Protein AF-A0A7C1Z5C0-F1 (afdb_monomer)

Solvent-accessible surface area (backbone atoms only — not comparable to full-atom values): 9039 Å² total; per-residue (Å²): 128,56,73,64,60,49,44,65,73,56,37,75,75,34,43,65,64,63,85,74,52,67,78,98,37,72,63,54,53,50,47,54,73,70,71,60,82,56,86,89,45,45,68,33,33,63,37,80,55,57,101,72,54,35,28,29,59,36,83,42,79,56,97,89,40,80,45,38,33,42,39,27,68,28,87,93,34,36,69,62,40,51,53,50,52,50,53,37,53,79,65,76,48,79,66,42,61,52,65,46,68,50,45,51,24,52,80,68,73,69,56,52,73,42,78,42,60,79,92,48,73,55,61,90,56,52,87,80,49,65,76,91,64,58,45,82,46,46,38,55,85,63,75,83,73,74,83,124

Nearest PDB structures (foldseek):
  5wql-assembly2_C  TM=5.069E-01  e=4.458E+00  Escherichia coli K-12
  7qv7-assembly1_Z  TM=3.042E-01  e=1.770E+00  Thermoanaerobacter kivui
  6wts-assembly1_C  TM=4.498E-01  e=4.458E+00  Paraclostridium sordellii
  5ubw-assembly1_A  TM=3.808E-01  e=5.804E+00  Salmonella enterica subsp. enterica serovar Typhimurium str. LT2
  5haf-assembly2_B  TM=2.537E-01  e=4.458E+00  Salmonella enterica subsp. enterica serovar Typhimurium

Mean predicted aligned error: 5.48 Å

Radius of gyration: 18.68 Å; Cα contacts (8 Å, |Δi|>4): 191; chains: 1; bounding box: 53×35×50 Å

Foldseek 3Di:
DDPLVVLCVQPPNLQQCVSVFDPPDPVSVVCSVPVDGDPPRQNFFRADDPPQATWGFDWDQDPNDIATETEGLHLVCLVVSVVVVVVCVVVVNGHHYDLVVQSVCSVVVNADEAEDAPVDDFQPCCVVDDVVRVHHGYDYPPDPPPPD

pLDDT: mean 90.1, std 8.87, range [44.62, 98.44]

Structure (mmCIF, N/CA/C/O backbone):
data_AF-A0A7C1Z5C0-F1
#
_entry.id   AF-A0A7C1Z5C0-F1
#
loop_
_atom_site.group_PDB
_atom_site.id
_atom_site.type_symbol
_atom_site.label_atom_id
_atom_site.label_alt_id
_atom_site.label_comp_id
_atom_site.label_asym_id
_atom_site.label_entity_id
_atom_site.label_seq_id
_atom_site.pdbx_PDB_ins_code
_atom_site.Cartn_x
_atom_site.Cartn_y
_atom_site.Cartn_z
_atom_site.occupancy
_atom_site.B_iso_or_equiv
_atom_site.auth_seq_id
_atom_site.auth_comp_id
_atom_site.auth_asym_id
_atom_site.auth_atom_id
_atom_site.pdbx_PDB_model_num
ATOM 1 N N . MET A 1 1 ? -0.961 -2.888 27.607 1.00 81.12 1 MET A N 1
ATOM 2 C CA . MET A 1 1 ? -0.611 -1.701 26.801 1.00 81.12 1 MET A CA 1
ATOM 3 C C . MET A 1 1 ? -1.900 -1.206 26.184 1.00 81.12 1 MET A C 1
ATOM 5 O O . MET A 1 1 ? -2.587 -2.030 25.583 1.00 81.12 1 MET A O 1
ATOM 9 N N . ASN A 1 2 ? -2.280 0.049 26.422 1.00 88.62 2 ASN A N 1
ATOM 10 C CA . ASN A 1 2 ? -3.517 0.580 25.846 1.00 88.62 2 ASN A CA 1
ATOM 11 C C . ASN A 1 2 ? -3.332 0.798 24.317 1.00 88.62 2 ASN A C 1
ATOM 13 O O . ASN A 1 2 ? -2.197 0.741 23.827 1.00 88.62 2 ASN A O 1
ATOM 17 N N . PRO A 1 3 ? -4.411 0.995 23.538 1.00 88.06 3 PRO A N 1
ATOM 18 C CA . PRO A 1 3 ? -4.305 1.185 22.090 1.00 88.06 3 PRO A CA 1
ATOM 19 C C . PRO A 1 3 ? -3.413 2.364 21.669 1.00 88.06 3 PRO A C 1
ATOM 21 O O . PRO A 1 3 ? -2.662 2.232 20.702 1.00 88.06 3 PRO A O 1
ATOM 24 N N . ILE A 1 4 ? -3.439 3.475 22.413 1.00 89.38 4 ILE A N 1
ATOM 25 C CA . ILE A 1 4 ? -2.637 4.679 22.144 1.00 89.38 4 ILE A CA 1
ATOM 26 C C . ILE A 1 4 ? -1.146 4.389 22.350 1.00 89.38 4 ILE A C 1
ATOM 28 O O . ILE A 1 4 ? -0.345 4.656 21.459 1.00 89.38 4 ILE A O 1
ATOM 32 N N . ASP A 1 5 ? -0.766 3.759 23.462 1.00 91.06 5 ASP A N 1
ATOM 33 C CA . ASP A 1 5 ? 0.619 3.359 23.740 1.00 91.06 5 ASP A CA 1
ATOM 34 C C . ASP A 1 5 ? 1.151 2.423 22.647 1.00 91.06 5 ASP A C 1
ATOM 36 O O . ASP A 1 5 ? 2.302 2.527 22.215 1.00 91.06 5 ASP A O 1
ATOM 40 N N . LYS A 1 6 ? 0.304 1.488 22.192 1.00 89.38 6 LYS A N 1
ATOM 41 C CA . LYS A 1 6 ? 0.654 0.553 21.120 1.00 89.38 6 LYS A CA 1
ATOM 42 C C . LYS A 1 6 ? 0.869 1.296 19.806 1.00 89.38 6 LYS A C 1
ATOM 44 O O . LYS A 1 6 ? 1.830 0.993 19.105 1.00 89.38 6 LYS A O 1
ATOM 49 N N . TYR A 1 7 ? 0.008 2.261 19.490 1.00 89.56 7 TYR A N 1
ATOM 50 C CA . TYR A 1 7 ? 0.166 3.118 18.323 1.00 89.56 7 TYR A CA 1
ATOM 51 C C . TYR A 1 7 ? 1.469 3.923 18.400 1.00 89.56 7 TYR A C 1
ATOM 53 O O . TYR A 1 7 ? 2.287 3.818 17.496 1.00 89.56 7 TYR A O 1
ATOM 61 N N . ILE A 1 8 ? 1.727 4.632 19.503 1.00 89.56 8 ILE A N 1
ATOM 62 C CA . ILE A 1 8 ? 2.941 5.447 19.691 1.00 89.56 8 ILE A CA 1
ATOM 63 C C . ILE A 1 8 ? 4.213 4.603 19.546 1.00 89.56 8 ILE A C 1
ATOM 65 O O . ILE A 1 8 ? 5.191 5.050 18.953 1.00 89.56 8 ILE A O 1
ATOM 69 N N . ARG A 1 9 ? 4.205 3.370 20.065 1.00 89.75 9 ARG A N 1
ATOM 70 C CA . ARG A 1 9 ? 5.361 2.471 19.991 1.00 89.75 9 ARG A CA 1
ATOM 71 C C . ARG A 1 9 ? 5.645 1.953 18.578 1.00 89.75 9 ARG A C 1
ATOM 73 O O . ARG A 1 9 ? 6.790 1.608 18.295 1.00 89.75 9 ARG A O 1
ATOM 80 N N . MET A 1 10 ? 4.618 1.821 17.739 1.00 86.81 10 MET A N 1
ATOM 81 C CA . MET A 1 10 ? 4.708 1.113 16.455 1.00 86.81 10 MET A CA 1
ATOM 82 C C . MET A 1 10 ? 4.614 2.037 15.235 1.00 86.81 10 MET A C 1
ATOM 84 O O . MET A 1 10 ? 5.140 1.690 14.181 1.00 86.81 10 MET A O 1
ATOM 88 N N . ALA A 1 11 ? 3.941 3.180 15.362 1.00 86.19 11 ALA A N 1
ATOM 89 C CA . ALA A 1 11 ? 3.793 4.168 14.305 1.00 86.19 11 ALA A CA 1
ATOM 90 C C . ALA A 1 11 ? 5.091 4.959 14.093 1.00 86.19 11 ALA A C 1
ATOM 92 O O . ALA A 1 11 ? 6.020 4.941 14.901 1.00 86.19 11 ALA A O 1
ATOM 93 N N . ASP A 1 12 ? 5.145 5.703 12.997 1.00 85.19 12 ASP A N 1
ATOM 94 C CA . ASP A 1 12 ? 6.321 6.474 12.591 1.00 85.19 12 ASP A CA 1
ATOM 95 C C . ASP A 1 12 ? 6.537 7.795 13.367 1.00 85.19 12 ASP A C 1
ATOM 97 O O . ASP A 1 12 ? 7.482 8.534 13.079 1.00 85.19 12 ASP A O 1
ATOM 101 N N . GLY A 1 13 ? 5.661 8.095 14.331 1.00 85.88 13 GLY A N 1
ATOM 102 C CA . GLY A 1 13 ? 5.694 9.289 15.178 1.00 85.88 13 GLY A CA 1
ATOM 103 C C . GLY A 1 13 ? 5.033 10.538 14.581 1.00 85.88 13 GLY A C 1
ATOM 104 O O . GLY A 1 13 ? 4.960 11.562 15.259 1.00 85.88 13 GLY A O 1
ATOM 105 N N . ARG A 1 14 ? 4.513 10.490 13.349 1.00 89.50 14 ARG A N 1
ATOM 106 C CA . ARG A 1 14 ? 3.883 11.635 12.664 1.00 89.50 14 ARG A CA 1
ATOM 107 C C . ARG A 1 14 ? 2.357 11.551 12.735 1.00 89.50 14 ARG A C 1
ATOM 109 O O . ARG A 1 14 ? 1.669 11.626 11.721 1.00 89.50 14 ARG A O 1
ATOM 116 N N . CYS A 1 15 ? 1.819 11.421 13.947 1.00 88.75 15 CYS A N 1
ATOM 117 C CA . CYS A 1 15 ? 0.402 11.124 14.192 1.00 88.75 15 CYS A CA 1
ATOM 118 C C . CYS A 1 15 ? -0.577 12.254 13.828 1.00 88.75 15 CYS A C 1
ATOM 120 O O . CYS A 1 15 ? -1.782 12.029 13.769 1.00 88.75 15 CYS A O 1
ATOM 122 N N . GLY A 1 16 ? -0.091 13.477 13.605 1.00 89.50 16 GLY A N 1
ATOM 123 C CA . GLY A 1 16 ? -0.928 14.600 13.185 1.00 89.50 16 GLY A CA 1
ATOM 124 C C . GLY A 1 16 ? -2.033 14.975 14.183 1.00 89.50 16 GLY A C 1
ATOM 125 O O . GLY A 1 16 ? -3.118 15.354 13.751 1.00 89.50 16 GLY A O 1
ATOM 126 N N . GLY A 1 17 ? -1.790 14.818 15.488 1.00 89.50 17 GLY A N 1
AT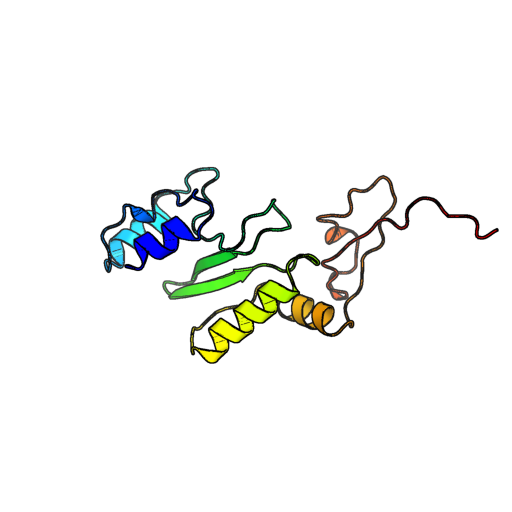OM 127 C CA . GLY A 1 17 ? -2.774 15.087 16.545 1.00 89.50 17 GLY A CA 1
ATOM 128 C C . GLY A 1 17 ? -3.761 13.941 16.805 1.00 89.50 17 GLY A C 1
ATOM 129 O O . GLY A 1 17 ? -4.604 14.058 17.686 1.00 89.50 17 GLY A O 1
ATOM 130 N N . LEU A 1 18 ? -3.652 12.805 16.097 1.00 89.56 18 LEU A N 1
ATOM 131 C CA . LEU A 1 18 ? -4.547 11.650 16.283 1.00 89.56 18 LEU A CA 1
ATOM 132 C C . LEU A 1 18 ? -4.544 11.116 17.726 1.00 89.56 18 LEU A C 1
ATOM 134 O O . LEU A 1 18 ? -5.566 10.659 18.224 1.00 89.56 18 LEU A O 1
ATOM 138 N N . THR A 1 19 ? -3.396 11.169 18.402 1.00 89.44 19 THR A N 1
ATOM 139 C CA . THR A 1 19 ? -3.229 10.675 19.779 1.00 89.44 19 THR A CA 1
ATOM 140 C C . THR A 1 19 ? -3.758 11.634 20.846 1.00 89.44 19 THR A C 1
ATOM 142 O O . THR A 1 19 ? -3.773 11.271 22.016 1.00 89.44 19 THR A O 1
ATOM 145 N N . GLU A 1 20 ? -4.150 12.849 20.460 1.00 89.00 20 GLU A N 1
ATOM 146 C CA . GLU A 1 20 ? -4.667 13.894 21.356 1.00 89.00 20 GLU A CA 1
ATOM 147 C C . GLU A 1 20 ? -6.202 13.925 21.378 1.00 89.00 20 GLU A C 1
ATOM 149 O O . GLU A 1 20 ? -6.797 14.698 22.123 1.00 89.00 20 GLU A O 1
ATOM 154 N N . LEU A 1 21 ? -6.851 13.100 20.550 1.00 88.12 21 LEU A N 1
ATOM 155 C CA . LEU A 1 21 ? -8.304 13.018 20.492 1.00 88.12 21 LEU A CA 1
ATOM 156 C C . LEU A 1 21 ? -8.866 12.327 21.733 1.00 88.12 21 LEU A C 1
ATOM 158 O O . LEU A 1 21 ? -8.319 11.329 22.201 1.00 88.12 21 LEU A O 1
ATOM 162 N N . GLU A 1 22 ? -10.022 12.808 22.185 1.00 85.50 22 GLU A N 1
ATOM 163 C CA . GLU A 1 22 ? -10.834 12.115 23.182 1.00 85.50 22 GLU A CA 1
ATOM 164 C C . GLU A 1 22 ? -11.195 10.705 22.671 1.00 85.50 22 GLU A C 1
ATOM 166 O O . GLU A 1 22 ? -11.857 10.584 21.627 1.00 85.50 22 GLU A O 1
ATOM 171 N N . PRO A 1 23 ? -10.770 9.631 23.366 1.00 81.94 23 PRO A N 1
ATOM 172 C CA . PRO A 1 23 ? -11.041 8.261 22.946 1.00 81.94 23 PRO A CA 1
ATOM 173 C C . PRO A 1 23 ? -12.539 7.985 22.794 1.00 81.94 23 PRO A C 1
ATOM 175 O O . PRO A 1 23 ? -13.371 8.603 23.451 1.00 81.94 23 PRO A O 1
ATOM 178 N N . ASP A 1 24 ? -12.886 7.037 21.923 1.00 81.69 24 ASP A N 1
ATOM 179 C CA . ASP A 1 24 ? -14.250 6.512 21.758 1.00 81.69 24 ASP A CA 1
ATOM 180 C C . ASP A 1 24 ? -15.330 7.550 21.385 1.00 81.69 24 ASP A C 1
ATOM 182 O O . ASP A 1 24 ? -16.530 7.280 21.466 1.00 81.69 24 ASP A O 1
ATOM 186 N N . THR A 1 25 ? -14.926 8.726 20.892 1.00 88.38 25 THR A N 1
ATOM 187 C CA . THR A 1 25 ? -15.847 9.761 20.407 1.00 88.38 25 THR A CA 1
ATOM 188 C C . THR A 1 25 ? -15.817 9.864 18.879 1.00 88.38 25 THR A C 1
ATOM 190 O O . THR A 1 25 ? -14.897 10.409 18.266 1.00 88.38 25 THR A O 1
ATOM 193 N N . ALA A 1 26 ? -16.870 9.353 18.232 1.00 87.69 26 ALA A N 1
ATOM 194 C CA . ALA A 1 26 ? -16.987 9.378 16.770 1.00 87.69 26 ALA A CA 1
ATOM 195 C C . ALA A 1 26 ? -16.947 10.806 16.192 1.00 87.69 26 ALA A C 1
ATOM 197 O O . ALA A 1 26 ? -16.407 11.022 15.107 1.00 87.69 26 ALA A O 1
ATOM 198 N N . GLU A 1 27 ? -17.496 11.781 16.921 1.00 89.38 27 GLU A N 1
ATOM 199 C CA . GLU A 1 27 ? -17.526 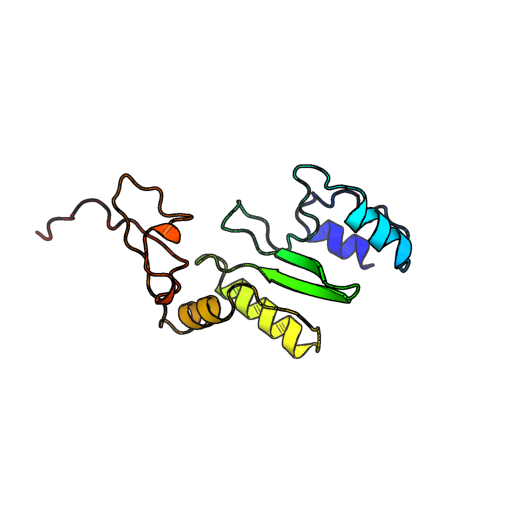13.180 16.492 1.00 89.38 27 GLU A CA 1
ATOM 200 C C . GLU A 1 27 ? -16.137 13.828 16.535 1.00 89.38 27 GLU A C 1
ATOM 202 O O . GLU A 1 27 ? -15.758 14.475 15.563 1.00 89.38 27 GLU A O 1
ATOM 207 N N . SER A 1 28 ? -15.333 13.597 17.581 1.00 89.75 28 SER A N 1
ATOM 208 C CA . SER A 1 28 ? -13.966 14.141 17.653 1.00 89.75 28 SER A CA 1
ATOM 209 C C . SER A 1 28 ? -13.094 13.593 16.529 1.00 89.75 28 SER A C 1
ATOM 211 O O . SER A 1 28 ? -12.382 14.349 15.869 1.00 89.75 28 SER A O 1
ATOM 213 N N . PHE A 1 29 ? -13.204 12.290 16.242 1.00 89.94 29 PHE A N 1
ATOM 214 C CA . PHE A 1 29 ? -12.507 11.682 15.110 1.00 89.94 29 PHE A CA 1
ATOM 215 C C . PHE A 1 29 ? -12.943 12.294 13.775 1.00 89.94 29 PHE A C 1
ATOM 217 O O . PHE A 1 29 ? -12.101 12.641 12.948 1.00 89.94 29 PHE A O 1
ATOM 224 N N . ARG A 1 30 ? -14.252 12.472 13.571 1.00 90.31 30 ARG A N 1
ATOM 225 C CA . ARG A 1 30 ? -14.811 13.087 12.362 1.00 90.31 30 ARG A CA 1
ATOM 226 C C . ARG A 1 30 ? -14.332 14.530 12.193 1.00 90.31 30 ARG A C 1
ATOM 228 O O . ARG A 1 30 ? -13.916 14.900 11.097 1.00 90.31 30 ARG A O 1
ATOM 235 N N . GLN A 1 31 ? -14.359 15.330 13.255 1.00 90.69 31 GLN A N 1
ATOM 236 C CA . GLN A 1 31 ? -13.893 16.716 13.234 1.00 90.69 31 GLN A CA 1
ATOM 237 C C . GLN A 1 31 ? -12.400 16.804 12.933 1.00 90.69 31 GLN A C 1
ATOM 239 O O . GLN A 1 31 ? -12.016 17.573 12.060 1.00 90.69 31 GLN A O 1
ATOM 244 N N . TRP A 1 32 ? -11.571 15.980 13.572 1.00 90.75 32 TRP A N 1
ATOM 245 C CA . TRP A 1 32 ? -10.142 15.903 13.269 1.00 90.75 32 TRP A CA 1
ATOM 246 C C . TRP A 1 32 ? -9.884 15.477 11.818 1.00 90.75 32 TRP A C 1
ATOM 248 O O . TRP A 1 32 ? -9.130 16.130 11.099 1.00 90.75 32 TRP A O 1
ATOM 258 N N . TYR A 1 33 ? -10.572 14.433 11.349 1.00 90.25 33 TYR A N 1
ATOM 259 C CA . TYR A 1 33 ? -10.407 13.898 9.999 1.00 90.25 33 TYR A CA 1
ATOM 260 C C . TYR A 1 33 ? -10.773 14.922 8.907 1.00 90.25 33 TYR A C 1
ATOM 262 O O . TYR A 1 33 ? -10.124 14.973 7.860 1.00 90.25 33 TYR A O 1
ATOM 270 N N . HIS A 1 34 ? -11.804 15.744 9.142 1.00 89.62 34 HIS A N 1
ATOM 271 C CA . HIS A 1 34 ? -12.279 16.764 8.197 1.00 89.62 34 HIS A CA 1
ATOM 272 C C . HIS A 1 34 ? -11.720 18.176 8.445 1.00 89.62 34 HIS A C 1
ATOM 274 O O . HIS A 1 34 ? -11.830 19.025 7.562 1.00 89.62 34 HIS A O 1
ATOM 280 N N . GLY A 1 35 ? -11.121 18.436 9.609 1.00 84.94 35 GLY A N 1
ATOM 281 C CA . GLY A 1 35 ? -10.709 19.766 10.074 1.00 84.94 35 GLY A CA 1
ATOM 282 C C . GLY A 1 35 ? -9.470 20.341 9.385 1.00 84.94 35 GLY A C 1
ATOM 283 O O . GLY A 1 35 ? -9.160 21.516 9.559 1.00 84.94 35 GLY A O 1
ATOM 284 N N . GLY A 1 36 ? -8.784 19.540 8.570 1.00 70.56 36 GLY A N 1
ATOM 285 C CA . GLY A 1 36 ? -7.615 19.952 7.799 1.00 70.56 36 GLY A CA 1
ATOM 286 C C . GLY A 1 36 ? -6.434 19.013 8.015 1.00 70.56 36 GLY A C 1
ATOM 287 O O . GLY A 1 36 ? -6.258 18.426 9.077 1.00 70.56 36 GLY A O 1
ATOM 288 N N . LYS A 1 37 ? -5.610 18.843 6.978 1.00 66.75 37 LYS A N 1
ATOM 289 C CA . LYS A 1 37 ? -4.427 17.980 7.053 1.00 66.75 37 LYS A CA 1
ATOM 290 C C . LYS A 1 37 ? -3.269 18.756 7.665 1.00 66.75 37 LYS A C 1
ATOM 292 O O . LYS A 1 37 ? -2.911 19.807 7.140 1.00 66.75 37 LYS A O 1
ATOM 297 N N . ILE A 1 38 ? -2.631 18.201 8.693 1.00 75.06 38 ILE A N 1
ATOM 298 C CA . ILE A 1 38 ? -1.307 18.658 9.120 1.00 75.06 38 ILE A CA 1
ATOM 299 C C . ILE A 1 38 ? -0.310 18.263 8.019 1.00 75.06 38 ILE A C 1
ATOM 301 O O . ILE A 1 38 ? -0.174 17.068 7.731 1.00 75.06 38 ILE A O 1
ATOM 305 N N . PRO A 1 39 ? 0.359 19.223 7.354 1.00 76.38 39 PRO A N 1
ATOM 306 C CA . PRO A 1 39 ? 1.313 18.905 6.298 1.00 76.38 39 PRO A CA 1
ATOM 307 C C . PRO A 1 39 ? 2.407 17.962 6.811 1.00 76.38 39 PRO A C 1
ATOM 309 O O . PRO A 1 39 ? 3.022 18.219 7.841 1.00 76.38 39 PRO A O 1
ATOM 312 N N . GLY A 1 40 ? 2.640 16.857 6.099 1.00 80.25 40 GLY A N 1
ATOM 313 C CA . GLY A 1 40 ? 3.645 15.857 6.478 1.00 80.25 40 GLY A CA 1
ATOM 314 C C . GLY A 1 40 ? 3.241 14.904 7.610 1.00 80.25 40 GLY A C 1
ATOM 315 O O . GLY A 1 40 ? 4.074 14.104 8.031 1.00 80.25 40 GLY A O 1
ATOM 316 N N . ALA A 1 41 ? 1.994 14.945 8.096 1.00 87.62 41 ALA A N 1
ATOM 317 C CA . ALA A 1 41 ? 1.485 13.948 9.036 1.00 87.62 41 ALA A CA 1
ATOM 318 C C . ALA A 1 41 ? 1.160 12.622 8.334 1.00 87.62 41 ALA A C 1
ATOM 320 O O . ALA A 1 41 ? 0.543 12.603 7.266 1.00 87.62 41 ALA A O 1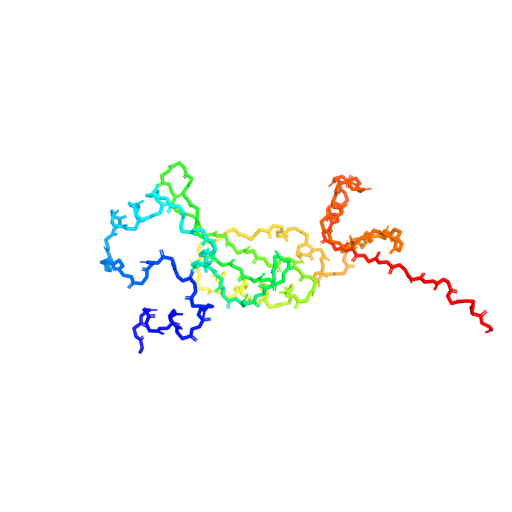
ATOM 321 N N . HIS A 1 42 ? 1.580 11.514 8.940 1.00 88.50 42 HIS A N 1
ATOM 322 C CA . HIS A 1 42 ? 1.426 10.150 8.439 1.00 88.50 42 HIS A CA 1
ATOM 323 C C . HIS A 1 42 ? 0.691 9.280 9.483 1.00 88.50 42 HIS A C 1
ATOM 325 O O . HIS A 1 42 ? 1.202 8.247 9.913 1.00 88.50 42 HIS A O 1
ATOM 331 N N . PRO A 1 43 ? -0.537 9.656 9.900 1.00 90.44 43 PRO A N 1
ATOM 332 C CA . PRO A 1 43 ? -1.239 8.983 10.995 1.00 90.44 43 PRO A CA 1
ATOM 333 C C . PRO A 1 43 ? -1.514 7.490 10.760 1.00 90.44 43 PRO A C 1
ATOM 335 O O . PRO A 1 43 ? -1.847 6.777 11.701 1.00 90.44 43 PRO A O 1
ATOM 338 N N . TRP A 1 44 ? -1.376 7.022 9.522 1.00 91.88 44 TRP A N 1
ATOM 339 C CA . TRP A 1 44 ? -1.764 5.689 9.074 1.00 91.88 44 TRP A CA 1
ATOM 340 C C . TRP A 1 44 ? -0.579 4.777 8.718 1.00 91.88 44 TRP A C 1
ATOM 342 O O . TRP A 1 44 ? -0.806 3.635 8.322 1.00 91.88 44 TRP A O 1
ATOM 352 N N . GLU A 1 45 ? 0.664 5.259 8.817 1.00 91.12 45 GLU A N 1
ATOM 353 C CA . GLU A 1 45 ? 1.867 4.522 8.405 1.00 91.12 45 GLU A CA 1
ATOM 354 C C . GLU A 1 45 ? 2.242 3.465 9.460 1.00 91.12 45 GLU A C 1
ATOM 356 O O . GLU A 1 45 ? 2.647 3.788 10.577 1.00 91.12 45 GLU A O 1
ATOM 361 N N . ILE A 1 46 ? 2.093 2.187 9.101 1.00 88.88 46 ILE A N 1
ATOM 362 C CA . ILE A 1 46 ? 2.405 1.033 9.965 1.00 88.88 46 ILE A CA 1
ATOM 363 C C . ILE A 1 46 ? 3.801 0.465 9.700 1.00 88.88 46 ILE A C 1
ATOM 365 O O . ILE A 1 46 ? 4.384 -0.178 10.569 1.00 88.88 46 ILE A O 1
ATOM 369 N N . CYS A 1 47 ? 4.355 0.695 8.507 1.00 89.38 47 CYS A N 1
ATOM 370 C CA . CYS A 1 47 ? 5.764 0.457 8.210 1.00 89.38 47 CYS A CA 1
ATOM 371 C C . CYS A 1 47 ? 6.367 1.710 7.602 1.00 89.38 47 CYS A C 1
ATOM 373 O O . CYS A 1 47 ? 5.959 2.136 6.518 1.00 89.38 47 CYS A O 1
ATOM 375 N N . ARG A 1 48 ? 7.380 2.252 8.284 1.00 85.69 48 ARG A N 1
ATOM 376 C CA . ARG A 1 48 ? 8.039 3.475 7.850 1.00 85.69 48 ARG A CA 1
ATOM 377 C C . ARG A 1 48 ? 8.712 3.301 6.492 1.00 85.69 48 ARG A C 1
ATOM 379 O O . ARG A 1 48 ? 9.385 2.293 6.244 1.00 85.69 48 ARG A O 1
ATOM 386 N N . GLY A 1 49 ? 8.570 4.301 5.629 1.00 85.19 49 GLY A N 1
ATOM 387 C CA . GLY A 1 49 ? 9.193 4.292 4.309 1.00 85.19 49 GLY A CA 1
ATOM 388 C C . GLY A 1 49 ? 9.223 5.658 3.635 1.00 85.19 49 GLY A C 1
ATOM 389 O O . GLY A 1 49 ? 8.755 6.660 4.172 1.00 85.19 49 GLY A O 1
ATOM 390 N N . GLY A 1 50 ? 9.817 5.692 2.444 1.00 83.25 50 GLY A N 1
ATOM 391 C CA . GLY A 1 50 ? 9.678 6.828 1.539 1.00 83.25 50 GLY A CA 1
ATOM 392 C C . GLY A 1 50 ? 8.321 6.795 0.834 1.00 83.25 50 GLY A C 1
ATOM 393 O O . GLY A 1 50 ? 7.515 5.886 1.040 1.00 83.25 50 GLY A O 1
ATOM 394 N N . ASN A 1 51 ? 8.090 7.748 -0.069 1.00 79.81 51 ASN A N 1
ATOM 395 C CA . ASN A 1 51 ? 6.821 7.876 -0.799 1.00 79.81 51 ASN A CA 1
ATOM 396 C C . ASN A 1 51 ? 6.367 6.589 -1.518 1.00 79.81 51 ASN A C 1
ATOM 398 O O . ASN A 1 51 ? 5.174 6.413 -1.718 1.00 79.81 51 ASN A O 1
ATOM 402 N N . SER A 1 52 ? 7.290 5.686 -1.870 1.00 81.00 52 SER A N 1
ATOM 403 C CA . SER A 1 52 ? 7.006 4.435 -2.587 1.00 81.00 52 SER A CA 1
ATOM 404 C C . SER A 1 52 ? 7.343 3.153 -1.813 1.00 81.00 52 SER A C 1
ATOM 406 O O . SER A 1 52 ? 7.323 2.077 -2.407 1.00 81.00 52 SER A O 1
ATOM 408 N N . THR A 1 53 ? 7.714 3.229 -0.529 1.00 88.94 53 THR A N 1
ATOM 409 C CA . THR A 1 53 ? 8.171 2.054 0.255 1.00 88.94 53 THR A CA 1
ATOM 410 C C . THR A 1 53 ? 7.551 1.940 1.647 1.00 88.94 53 THR A C 1
ATOM 412 O O . THR A 1 53 ? 7.948 1.073 2.432 1.00 88.94 53 THR A O 1
ATOM 415 N N . HIS A 1 54 ? 6.608 2.818 1.979 1.00 91.50 54 HIS A N 1
ATOM 416 C CA . HIS A 1 54 ? 5.835 2.729 3.211 1.00 91.50 54 HIS A CA 1
ATOM 417 C C . HIS A 1 54 ? 4.676 1.733 3.058 1.00 91.50 54 HIS A C 1
ATOM 419 O O . HIS A 1 54 ? 4.238 1.443 1.943 1.00 91.50 54 HIS A O 1
ATOM 425 N N . VAL A 1 55 ? 4.176 1.228 4.187 1.00 94.38 55 VAL A N 1
ATOM 426 C CA . VAL A 1 55 ? 2.894 0.510 4.253 1.00 94.38 55 VAL A CA 1
ATOM 427 C C . VAL A 1 55 ? 1.975 1.297 5.171 1.00 94.38 55 VAL A C 1
ATOM 429 O O . VAL A 1 55 ? 2.373 1.641 6.288 1.00 94.38 55 VAL A O 1
ATOM 432 N N . SER A 1 56 ? 0.757 1.566 4.713 1.00 94.38 56 SER A N 1
ATOM 433 C CA . SER A 1 56 ? -0.235 2.346 5.452 1.00 94.38 56 SER A CA 1
ATOM 434 C C . SER A 1 56 ? -1.560 1.604 5.567 1.00 94.38 56 SER A C 1
ATOM 436 O O . SER A 1 56 ? -2.058 1.066 4.580 1.00 94.38 56 SER A O 1
ATOM 438 N N . LEU A 1 57 ? -2.160 1.637 6.758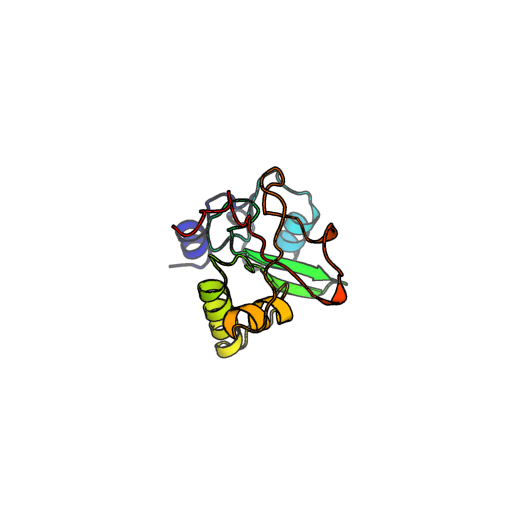 1.00 94.81 57 LEU A N 1
ATOM 439 C CA . LEU A 1 57 ? -3.544 1.228 6.998 1.00 94.81 57 LEU A CA 1
ATOM 440 C C . LEU A 1 57 ? -4.396 2.487 7.181 1.00 94.81 57 LEU A C 1
ATOM 442 O O . LEU A 1 57 ? -4.576 2.997 8.285 1.00 94.81 57 LEU A O 1
ATOM 446 N N . MET A 1 58 ? -4.852 3.033 6.060 1.00 92.44 58 MET A N 1
ATOM 447 C CA . MET A 1 58 ? -5.528 4.321 5.985 1.00 92.44 58 MET A CA 1
ATOM 448 C C . MET A 1 58 ? -7.020 4.203 6.262 1.00 92.44 58 MET A C 1
ATOM 450 O O . MET A 1 58 ? -7.658 3.221 5.896 1.00 92.44 58 MET A O 1
ATOM 454 N N . VAL A 1 59 ? -7.599 5.267 6.812 1.00 92.12 59 VAL A N 1
ATOM 455 C CA . VAL A 1 59 ? -9.050 5.424 6.932 1.00 92.12 59 VAL A CA 1
ATOM 456 C C . VAL A 1 59 ? -9.556 6.386 5.855 1.00 92.12 59 VAL A C 1
ATOM 458 O O . VAL A 1 59 ? -9.006 7.475 5.656 1.00 92.12 59 VAL A O 1
ATOM 461 N N . SER A 1 60 ? -10.634 6.007 5.169 1.00 89.81 60 SER A N 1
ATOM 462 C CA . SER A 1 60 ? -11.387 6.876 4.261 1.00 89.81 60 SER A CA 1
ATOM 463 C C . SER A 1 60 ? -12.836 6.997 4.715 1.00 89.81 60 SER A C 1
ATOM 465 O O . SER A 1 60 ? -13.462 5.987 5.034 1.00 89.81 60 SER A O 1
ATOM 467 N N . ASN A 1 61 ? -13.380 8.215 4.711 1.00 90.12 61 ASN A N 1
ATOM 468 C CA . ASN A 1 61 ? -14.824 8.422 4.791 1.00 90.12 61 ASN A CA 1
ATOM 469 C C . ASN A 1 61 ? -15.408 8.449 3.371 1.00 90.12 61 ASN A C 1
ATOM 471 O O . ASN A 1 61 ? -15.127 9.376 2.609 1.00 90.12 61 ASN A O 1
ATOM 475 N N . ARG A 1 62 ? -16.205 7.441 3.004 1.00 85.38 62 ARG A N 1
ATOM 476 C CA . ARG A 1 62 ? -16.953 7.401 1.740 1.00 85.38 62 ARG A CA 1
ATOM 477 C C . ARG A 1 62 ? -18.441 7.388 2.042 1.00 85.38 62 ARG A C 1
ATOM 479 O O . ARG A 1 62 ? -18.930 6.444 2.652 1.00 85.38 62 ARG A O 1
ATOM 486 N N . GLU A 1 63 ? -19.142 8.445 1.633 1.00 85.12 63 GLU A N 1
ATOM 487 C CA . GLU A 1 63 ? -20.600 8.575 1.808 1.00 85.12 63 GLU A CA 1
ATOM 488 C C . GLU A 1 63 ? -21.048 8.360 3.269 1.00 85.12 63 GLU A C 1
ATOM 490 O O . GLU A 1 63 ? -22.042 7.694 3.551 1.00 85.12 63 GLU A O 1
ATOM 495 N N . GLY A 1 64 ? -20.272 8.878 4.228 1.00 83.81 64 GLY A N 1
ATOM 496 C CA . GLY A 1 64 ? -20.551 8.728 5.658 1.00 83.81 64 GLY A CA 1
ATOM 497 C C . GLY A 1 64 ? -20.138 7.381 6.260 1.00 83.81 64 GLY A C 1
ATOM 498 O O . GLY A 1 64 ? -20.252 7.210 7.472 1.00 83.81 64 GLY A O 1
ATOM 499 N N . LYS A 1 65 ? -19.610 6.444 5.463 1.00 89.00 65 LYS A N 1
ATOM 500 C CA . LYS A 1 65 ? -19.070 5.165 5.938 1.00 89.00 65 LYS A CA 1
ATOM 501 C C . LYS A 1 65 ? -17.553 5.227 6.049 1.00 89.00 65 LYS A C 1
ATOM 503 O O . LYS A 1 65 ? -16.863 5.661 5.126 1.00 89.00 65 LYS A O 1
ATOM 508 N N . TRP A 1 66 ? -17.036 4.754 7.174 1.00 90.81 66 TRP A N 1
ATOM 509 C CA . TRP A 1 66 ? -15.604 4.604 7.395 1.00 90.81 66 TRP A CA 1
ATOM 510 C C . TRP A 1 66 ? -15.125 3.279 6.814 1.00 90.81 66 TRP A C 1
ATOM 512 O O . TRP A 1 66 ? -15.705 2.231 7.088 1.00 90.81 66 TRP A O 1
ATOM 522 N N . VAL A 1 67 ? -14.076 3.333 5.998 1.00 93.62 67 VAL A N 1
ATOM 523 C CA . VAL A 1 67 ? -13.498 2.163 5.334 1.00 93.62 67 VAL A CA 1
ATOM 524 C C . VAL A 1 67 ? -11.986 2.176 5.516 1.00 93.62 67 VAL A C 1
ATOM 526 O O . VAL A 1 67 ? -11.348 3.219 5.341 1.00 93.62 67 VAL A O 1
ATOM 529 N N . LEU A 1 68 ? -11.424 1.014 5.850 1.00 95.62 68 LEU A N 1
ATOM 530 C CA . LEU A 1 68 ? -9.983 0.803 5.939 1.00 95.62 68 LEU A CA 1
ATOM 531 C C . LEU A 1 68 ? -9.394 0.466 4.568 1.00 95.62 68 LEU A C 1
ATOM 533 O O . LEU A 1 68 ? -9.963 -0.328 3.821 1.00 95.62 68 LEU A O 1
ATOM 537 N N . TYR A 1 69 ? -8.234 1.039 4.268 1.00 96.06 69 TYR A N 1
ATOM 538 C CA . TYR A 1 69 ? -7.440 0.773 3.073 1.00 96.06 69 TYR A CA 1
ATOM 539 C C . TYR A 1 69 ? -6.043 0.346 3.488 1.00 96.06 69 TYR A C 1
ATOM 541 O O . TYR A 1 69 ? -5.337 1.113 4.136 1.00 96.06 69 TYR A O 1
ATOM 549 N N . LEU A 1 70 ? -5.631 -0.851 3.089 1.00 97.12 70 LEU A N 1
ATOM 550 C CA . LEU A 1 70 ? -4.251 -1.293 3.230 1.00 97.12 70 LEU A CA 1
ATOM 551 C C . LEU A 1 70 ? -3.507 -0.984 1.928 1.00 97.12 70 LEU A C 1
ATOM 553 O O . LEU A 1 70 ? -3.882 -1.496 0.875 1.00 97.12 70 LEU A O 1
ATOM 557 N N . ALA A 1 71 ? -2.475 -0.146 1.998 1.00 95.75 71 ALA A N 1
ATOM 558 C CA . ALA A 1 71 ? -1.632 0.229 0.865 1.00 95.75 71 ALA A CA 1
ATOM 559 C C . ALA A 1 71 ? -0.173 -0.146 1.142 1.00 95.75 71 ALA A C 1
ATOM 561 O O . ALA A 1 71 ? 0.338 0.149 2.221 1.00 95.75 71 ALA A O 1
ATOM 562 N N . GLY A 1 72 ? 0.488 -0.786 0.173 1.00 95.44 72 GLY A N 1
ATOM 563 C CA . GLY A 1 72 ? 1.852 -1.305 0.338 1.00 95.44 72 GLY A CA 1
ATOM 564 C C . GLY A 1 72 ? 2.333 -2.171 -0.831 1.00 95.44 72 GLY A C 1
ATOM 565 O O . GLY A 1 72 ? 2.916 -3.227 -0.626 1.00 95.44 72 GLY A O 1
ATOM 566 N N . SER A 1 73 ? 2.074 -1.750 -2.069 1.00 94.81 73 SER A N 1
ATOM 567 C CA . SER A 1 73 ? 2.347 -2.522 -3.297 1.00 94.81 73 SER A CA 1
ATOM 568 C C . SER A 1 73 ? 3.814 -2.528 -3.752 1.00 94.81 73 SER A C 1
ATOM 570 O O . SER A 1 73 ? 4.154 -3.149 -4.753 1.00 94.81 73 SER A O 1
ATOM 572 N N . SER A 1 74 ? 4.701 -1.849 -3.022 1.00 92.94 74 SER A N 1
ATOM 573 C CA . SER A 1 74 ? 6.133 -1.813 -3.324 1.00 92.94 74 SER A CA 1
ATOM 574 C C . SER A 1 74 ? 6.737 -3.217 -3.346 1.00 92.94 74 SER A C 1
ATOM 576 O O . SER A 1 74 ? 6.525 -3.976 -2.403 1.00 92.94 74 SER A O 1
ATOM 578 N N . ILE A 1 75 ?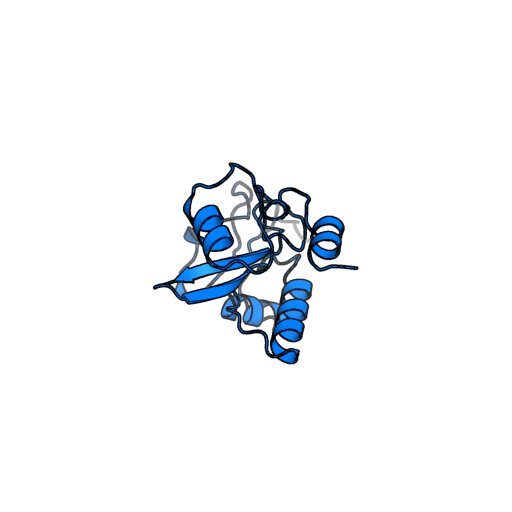 7.582 -3.529 -4.333 1.00 92.06 75 ILE A N 1
ATOM 579 C CA . ILE A 1 75 ? 8.253 -4.840 -4.435 1.00 92.06 75 ILE A CA 1
ATOM 580 C C . ILE A 1 75 ? 9.023 -5.233 -3.164 1.00 92.06 75 ILE A C 1
ATOM 582 O O . ILE A 1 75 ? 9.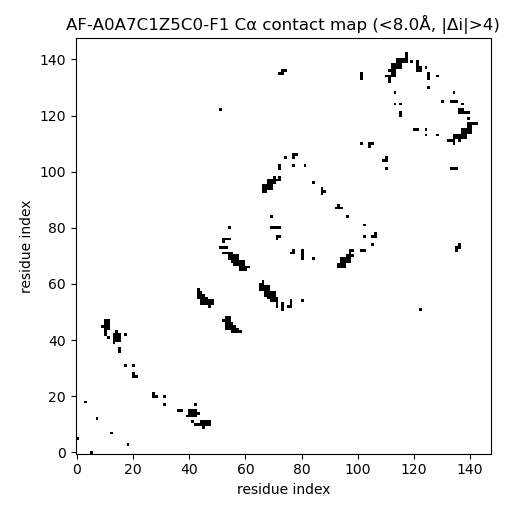075 -6.400 -2.796 1.00 92.06 75 ILE A O 1
ATOM 586 N N . VAL A 1 76 ? 9.559 -4.253 -2.428 1.00 91.50 76 VAL A N 1
ATOM 587 C CA . VAL A 1 76 ? 10.292 -4.485 -1.168 1.00 91.50 76 VAL A CA 1
ATOM 588 C C . VAL A 1 76 ? 9.390 -4.598 0.070 1.00 91.50 76 VAL A C 1
ATOM 590 O O . VAL A 1 76 ? 9.908 -4.718 1.174 1.00 91.50 76 VAL A O 1
ATOM 593 N N . ARG A 1 77 ? 8.065 -4.469 -0.090 1.00 93.88 77 ARG A N 1
ATOM 594 C CA . ARG A 1 77 ? 7.052 -4.520 0.985 1.00 93.88 77 ARG A CA 1
ATOM 595 C C . ARG A 1 77 ? 5.877 -5.449 0.689 1.00 93.88 77 ARG A C 1
ATOM 597 O O . ARG A 1 77 ? 4.998 -5.604 1.540 1.00 93.88 77 ARG A O 1
ATOM 604 N N . VAL A 1 78 ? 5.799 -5.999 -0.522 1.00 94.69 78 VAL A N 1
ATOM 605 C CA . VAL A 1 78 ? 4.627 -6.748 -0.987 1.00 94.69 78 VAL A CA 1
ATOM 606 C C . VAL A 1 78 ? 4.387 -7.990 -0.130 1.00 94.69 78 VAL A C 1
ATOM 608 O O . VAL A 1 78 ? 3.244 -8.305 0.194 1.00 94.69 78 VAL A O 1
ATOM 611 N N . GLU A 1 79 ? 5.460 -8.649 0.313 1.00 94.88 79 GLU A N 1
ATOM 612 C CA . GLU A 1 79 ? 5.383 -9.827 1.173 1.00 94.88 79 GLU A CA 1
ATOM 613 C C . GLU A 1 79 ? 4.793 -9.467 2.543 1.00 94.88 79 GLU A C 1
ATOM 615 O O . GLU A 1 79 ? 3.861 -10.122 3.019 1.00 94.88 79 GLU A O 1
ATOM 620 N N . GLU A 1 80 ? 5.291 -8.407 3.182 1.00 95.44 80 GLU A N 1
ATOM 621 C CA . GLU A 1 80 ? 4.767 -7.930 4.460 1.00 95.44 80 GLU A CA 1
ATOM 622 C C . GLU A 1 80 ? 3.321 -7.450 4.333 1.00 95.44 80 GLU A C 1
ATOM 624 O O . GLU A 1 80 ? 2.489 -7.773 5.183 1.00 95.44 80 GLU A O 1
ATOM 629 N N . THR A 1 81 ? 2.996 -6.743 3.253 1.00 97.00 81 THR A N 1
ATOM 630 C CA . THR A 1 81 ? 1.639 -6.249 2.988 1.00 97.00 81 THR A CA 1
ATOM 631 C C . THR A 1 81 ? 0.662 -7.404 2.784 1.00 97.00 81 THR A C 1
ATOM 633 O O . THR A 1 81 ? -0.433 -7.382 3.347 1.00 97.00 81 THR A O 1
ATOM 636 N N . ALA A 1 82 ? 1.060 -8.459 2.067 1.00 97.12 82 ALA A N 1
ATOM 637 C CA . ALA A 1 82 ? 0.253 -9.666 1.912 1.00 97.12 82 ALA A CA 1
ATOM 638 C C . ALA A 1 82 ? 0.015 -10.368 3.261 1.00 97.12 82 ALA A C 1
ATOM 640 O O . ALA A 1 82 ? -1.120 -10.734 3.573 1.00 97.12 82 ALA A O 1
ATOM 641 N N . LYS A 1 83 ? 1.046 -10.489 4.110 1.00 97.12 83 LYS A N 1
ATOM 642 C CA . LYS A 1 83 ? 0.904 -11.046 5.470 1.00 97.12 83 LYS A CA 1
ATOM 643 C C . LYS A 1 83 ? -0.055 -10.218 6.329 1.00 97.12 83 LYS A C 1
ATOM 645 O O . LYS A 1 83 ? -0.875 -10.788 7.046 1.00 97.12 83 LYS A O 1
ATOM 650 N N . MET A 1 84 ? 0.012 -8.890 6.242 1.00 96.81 84 MET A N 1
ATOM 651 C CA . MET A 1 84 ? -0.917 -7.994 6.940 1.00 96.81 84 MET A CA 1
ATOM 652 C C . MET A 1 84 ? -2.351 -8.148 6.430 1.00 96.81 84 MET A C 1
ATOM 654 O O . MET A 1 84 ? -3.271 -8.221 7.239 1.00 96.81 84 MET A O 1
ATOM 658 N N . ALA A 1 85 ? -2.545 -8.247 5.113 1.00 97.81 85 ALA A N 1
ATOM 659 C CA . ALA A 1 85 ? -3.857 -8.473 4.512 1.00 97.81 85 ALA A CA 1
ATOM 660 C C . ALA A 1 85 ? -4.477 -9.794 4.997 1.00 97.81 85 ALA A C 1
ATOM 662 O O . ALA A 1 85 ? -5.640 -9.820 5.400 1.00 97.81 85 ALA A O 1
ATOM 663 N N . VAL A 1 86 ? -3.685 -10.872 5.029 1.00 98.00 86 VAL A N 1
ATOM 664 C CA . VAL A 1 86 ? -4.109 -12.163 5.590 1.00 98.00 86 VAL A CA 1
ATOM 665 C C . VAL A 1 86 ? -4.473 -12.013 7.065 1.00 98.00 86 VAL A C 1
ATOM 667 O O . VAL A 1 86 ? -5.547 -12.452 7.455 1.00 98.00 86 VAL A O 1
ATOM 670 N N . ALA A 1 87 ? -3.644 -11.344 7.872 1.00 97.75 87 ALA A N 1
ATOM 671 C CA . ALA A 1 87 ? -3.924 -11.139 9.293 1.00 97.75 87 ALA A CA 1
ATOM 672 C C . ALA A 1 87 ? -5.248 -10.387 9.525 1.00 97.75 87 ALA A C 1
ATOM 674 O O . ALA A 1 87 ? -6.072 -10.831 10.325 1.00 97.75 87 ALA A O 1
ATOM 675 N N . LEU A 1 88 ? -5.489 -9.289 8.798 1.00 97.38 88 LEU A N 1
ATOM 676 C CA . LEU A 1 88 ? -6.750 -8.540 8.869 1.00 97.38 88 LEU A CA 1
ATOM 677 C C . LEU A 1 88 ? -7.949 -9.425 8.505 1.00 97.38 88 LEU A C 1
ATOM 679 O O . LEU A 1 88 ? -8.942 -9.435 9.231 1.00 97.38 88 LEU A O 1
ATOM 683 N N . HIS A 1 89 ? -7.830 -10.208 7.429 1.00 97.75 89 HIS A N 1
ATOM 684 C CA . HIS A 1 89 ? -8.875 -11.131 6.992 1.00 97.75 89 HIS A CA 1
ATOM 685 C C . HIS A 1 89 ? -9.162 -12.226 8.029 1.00 97.75 89 HIS A C 1
ATOM 687 O O . HIS A 1 89 ? -10.318 -12.460 8.361 1.00 97.75 89 HIS A O 1
ATOM 693 N N . THR A 1 90 ? -8.126 -12.854 8.594 1.00 98.44 90 THR A N 1
ATOM 694 C CA . THR A 1 90 ? -8.274 -13.920 9.605 1.00 98.44 90 THR A CA 1
ATOM 695 C C . THR A 1 90 ? -8.882 -13.447 10.925 1.00 98.44 90 THR A C 1
ATOM 697 O O . THR A 1 90 ? -9.308 -14.272 11.726 1.00 98.44 90 THR A O 1
ATOM 700 N N . HIS A 1 91 ? -8.902 -12.133 11.161 1.00 97.88 91 HIS A N 1
ATOM 701 C CA . HIS A 1 91 ? -9.481 -11.503 12.345 1.00 97.88 91 HIS A CA 1
ATOM 702 C C . HIS A 1 91 ? -10.802 -10.772 12.049 1.00 97.88 91 HIS A C 1
ATOM 704 O O . HIS A 1 91 ? -11.226 -9.950 12.860 1.00 97.88 91 HIS A O 1
ATOM 710 N N . ASP A 1 92 ? -11.436 -11.043 10.902 1.00 97.62 92 ASP A N 1
ATOM 711 C CA . ASP A 1 92 ? -12.723 -10.461 10.496 1.00 97.62 92 ASP A CA 1
ATOM 712 C C . ASP A 1 92 ? -12.731 -8.920 10.458 1.00 97.62 92 ASP A C 1
ATOM 714 O O . ASP A 1 92 ? -13.760 -8.271 10.660 1.00 97.62 92 ASP A O 1
ATOM 718 N N . ILE A 1 93 ? -11.577 -8.302 10.180 1.00 96.38 93 ILE A N 1
ATOM 719 C CA . ILE A 1 93 ? -11.468 -6.847 10.049 1.00 96.38 93 ILE A CA 1
ATOM 720 C C . ILE A 1 93 ? -11.773 -6.472 8.593 1.00 96.38 93 ILE A C 1
ATOM 722 O O . ILE A 1 93 ? -11.026 -6.878 7.705 1.00 96.38 93 ILE A O 1
ATOM 726 N N . PRO A 1 94 ? -12.827 -5.686 8.303 1.00 95.75 94 PRO A N 1
ATOM 727 C CA . PRO A 1 94 ? -13.150 -5.2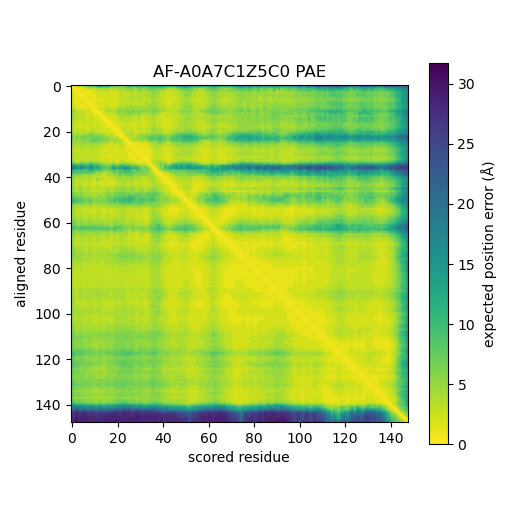91 6.937 1.00 95.75 94 PRO A CA 1
ATOM 728 C C . PRO A 1 94 ? -12.164 -4.237 6.417 1.00 95.75 94 PRO A C 1
ATOM 730 O O . PRO A 1 94 ? -11.983 -3.180 7.024 1.00 95.75 94 PRO A O 1
ATOM 733 N N . PHE A 1 95 ? -11.558 -4.497 5.258 1.00 96.62 95 PHE A N 1
ATOM 734 C CA . PHE A 1 95 ? -10.626 -3.582 4.599 1.00 96.62 95 PHE A CA 1
ATOM 735 C C . PHE A 1 95 ? -10.668 -3.734 3.074 1.00 96.62 95 PHE A C 1
ATOM 737 O O . PHE A 1 95 ? -11.153 -4.730 2.539 1.00 96.62 95 PHE A O 1
ATOM 744 N N . ILE A 1 96 ? -10.127 -2.737 2.378 1.00 97.00 96 ILE A N 1
ATOM 745 C CA . ILE A 1 96 ? -9.827 -2.783 0.948 1.00 97.00 96 ILE A CA 1
ATOM 746 C C . ILE A 1 96 ? -8.310 -2.862 0.789 1.00 97.00 96 ILE A C 1
ATOM 748 O O . ILE A 1 96 ? -7.583 -2.011 1.300 1.00 97.00 96 ILE A O 1
ATOM 752 N N . LEU A 1 97 ? -7.827 -3.866 0.061 1.00 97.38 97 LEU A N 1
ATOM 753 C CA . LEU A 1 97 ? -6.431 -3.924 -0.359 1.00 97.38 97 LEU A CA 1
ATOM 754 C C . LEU A 1 97 ? -6.241 -3.024 -1.588 1.00 97.38 97 LEU A C 1
ATOM 756 O O . LEU A 1 97 ? -6.779 -3.309 -2.660 1.00 97.38 97 LEU A O 1
ATOM 760 N N . HIS A 1 98 ? -5.512 -1.920 -1.429 1.00 95.31 98 HIS A N 1
ATOM 761 C CA . HIS A 1 98 ? -5.145 -1.044 -2.541 1.00 95.31 98 HIS A CA 1
ATOM 762 C C . HIS A 1 98 ? -4.239 -1.805 -3.516 1.00 95.31 98 HIS A C 1
ATOM 764 O O . HIS A 1 98 ? -3.305 -2.465 -3.070 1.00 95.31 98 HIS A O 1
ATOM 770 N N . GLU A 1 99 ? -4.522 -1.724 -4.823 1.00 95.00 99 GLU A N 1
ATOM 771 C CA . GLU A 1 99 ? -3.805 -2.483 -5.871 1.00 95.00 99 GLU A CA 1
ATOM 772 C C . GLU A 1 99 ? -3.781 -4.001 -5.602 1.00 95.00 99 GLU A C 1
ATOM 774 O O . GLU A 1 99 ? -2.801 -4.692 -5.864 1.00 95.00 99 GLU A O 1
ATOM 779 N N . GLY A 1 100 ? -4.864 -4.540 -5.026 1.00 96.25 100 GLY A N 1
ATOM 780 C CA . GLY A 1 100 ? -4.910 -5.938 -4.595 1.00 96.25 100 GLY A CA 1
ATOM 781 C C . GLY A 1 100 ? -4.738 -6.961 -5.721 1.00 96.25 100 GLY A C 1
ATOM 782 O O . GLY A 1 100 ? -4.147 -8.013 -5.489 1.00 96.25 100 GLY A O 1
ATOM 783 N N . GLU A 1 101 ? -5.207 -6.662 -6.935 1.00 96.12 101 GLU A N 1
ATOM 784 C CA . GLU A 1 101 ? -5.004 -7.543 -8.095 1.00 96.12 101 GLU A CA 1
ATOM 785 C C . GLU A 1 101 ? -3.535 -7.550 -8.536 1.00 96.12 101 GLU A C 1
ATOM 787 O O . GLU A 1 101 ? -2.992 -8.604 -8.861 1.00 96.12 101 GLU A O 1
ATOM 792 N N . GLU A 1 102 ? -2.871 -6.397 -8.492 1.00 96.38 102 GLU A N 1
ATOM 793 C CA . GLU A 1 102 ? -1.454 -6.257 -8.810 1.00 96.38 102 GLU A CA 1
ATOM 794 C C . GLU A 1 102 ? -0.560 -6.897 -7.745 1.00 96.38 102 GLU A C 1
ATOM 796 O O . GLU A 1 102 ? 0.381 -7.613 -8.082 1.00 96.38 102 GLU A O 1
ATOM 801 N N . ILE A 1 103 ? -0.890 -6.719 -6.462 1.00 96.81 103 ILE A N 1
ATOM 802 C CA . ILE A 1 103 ? -0.221 -7.411 -5.353 1.00 96.81 103 ILE A CA 1
ATOM 803 C C . ILE A 1 103 ? -0.352 -8.927 -5.533 1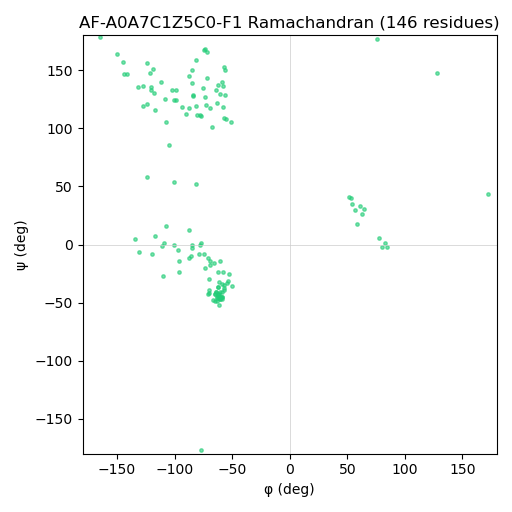.00 96.81 103 ILE A C 1
ATOM 805 O O . ILE A 1 103 ? 0.642 -9.641 -5.408 1.00 96.81 103 ILE A O 1
ATOM 809 N N . LEU A 1 104 ? -1.548 -9.427 -5.870 1.00 96.25 104 LEU A N 1
ATOM 810 C CA . LEU A 1 104 ? -1.763 -10.849 -6.141 1.00 96.25 104 LEU A CA 1
ATOM 811 C C . LEU A 1 104 ? -0.922 -11.337 -7.331 1.00 96.25 104 LEU A C 1
ATOM 813 O O . LEU A 1 104 ? -0.337 -12.421 -7.268 1.00 96.25 104 LEU A O 1
ATOM 817 N N . ALA A 1 105 ? -0.846 -10.555 -8.408 1.00 96.38 105 ALA A N 1
ATOM 818 C CA . ALA A 1 105 ? -0.012 -10.884 -9.557 1.00 96.38 105 ALA A CA 1
ATOM 819 C C . ALA A 1 105 ? 1.471 -10.982 -9.157 1.00 96.38 105 ALA A C 1
ATOM 821 O O . ALA A 1 105 ? 2.105 -11.985 -9.475 1.00 96.38 105 ALA A O 1
ATOM 822 N N . MET A 1 106 ? 1.976 -10.026 -8.371 1.00 95.56 106 MET A N 1
ATOM 823 C CA . MET A 1 106 ? 3.367 -9.992 -7.907 1.00 95.56 106 MET A CA 1
ATOM 824 C C . MET A 1 106 ? 3.715 -11.185 -7.011 1.00 95.56 106 MET A C 1
ATOM 826 O O . MET A 1 106 ? 4.686 -11.896 -7.263 1.00 95.56 106 MET A O 1
ATOM 830 N N . VAL A 1 107 ? 2.889 -11.491 -6.004 1.00 95.00 107 VAL A N 1
ATOM 831 C CA . VAL A 1 107 ? 3.154 -12.637 -5.108 1.00 95.00 107 VAL A CA 1
ATOM 832 C C . VAL A 1 107 ? 2.990 -13.995 -5.800 1.00 95.00 107 VAL A C 1
ATOM 834 O O . VAL A 1 107 ? 3.471 -15.003 -5.287 1.00 95.00 107 VAL A O 1
ATOM 837 N N . THR A 1 108 ? 2.315 -14.043 -6.954 1.00 95.38 108 THR A N 1
ATOM 838 C CA . THR A 1 108 ? 2.169 -15.264 -7.767 1.00 95.38 108 THR A CA 1
ATOM 839 C C . THR A 1 108 ? 3.121 -15.322 -8.964 1.00 95.38 108 THR A C 1
ATOM 841 O O . THR A 1 108 ? 3.085 -16.312 -9.698 1.00 95.38 108 THR A O 1
ATOM 844 N N . GLY A 1 109 ? 3.968 -14.304 -9.162 1.00 95.19 109 GLY A N 1
ATOM 845 C CA . GLY A 1 109 ? 4.910 -14.213 -10.282 1.00 95.19 109 GLY A CA 1
ATOM 846 C C . GLY A 1 109 ? 4.237 -14.111 -11.655 1.00 95.19 109 GLY A C 1
ATOM 847 O O . GLY A 1 109 ? 4.752 -14.642 -12.637 1.00 95.19 109 GLY A O 1
ATOM 848 N N . LYS A 1 110 ? 3.045 -13.511 -11.712 1.00 96.56 110 LYS A N 1
ATOM 849 C CA . LYS A 1 110 ? 2.250 -13.298 -12.937 1.00 96.56 110 LYS A CA 1
ATOM 850 C C . LYS A 1 110 ? 2.195 -11.829 -13.356 1.00 96.56 110 LYS A C 1
ATOM 852 O O . LYS A 1 110 ? 1.481 -11.495 -14.301 1.00 96.56 110 LYS A O 1
ATOM 857 N N . ASP A 1 111 ? 2.861 -10.959 -12.613 1.00 95.88 111 ASP A N 1
ATOM 858 C CA . ASP A 1 111 ? 2.970 -9.541 -12.901 1.00 95.88 111 ASP A CA 1
ATOM 859 C C . ASP A 1 111 ? 3.921 -9.264 -14.071 1.00 95.88 111 ASP A C 1
ATOM 861 O O . ASP A 1 111 ? 4.656 -10.127 -14.555 1.00 95.88 111 ASP A O 1
ATOM 865 N N . PHE A 1 112 ? 3.883 -8.019 -14.536 1.00 95.75 112 PHE A N 1
ATOM 866 C CA . PHE A 1 112 ? 4.830 -7.491 -15.504 1.00 95.75 112 PHE A CA 1
ATOM 867 C C . PHE A 1 112 ? 5.703 -6.438 -14.831 1.00 95.75 112 PHE A C 1
ATOM 869 O O . PHE A 1 112 ? 5.201 -5.587 -14.096 1.00 95.75 112 PHE A O 1
ATOM 876 N N . ILE A 1 113 ? 6.994 -6.450 -15.162 1.00 95.56 113 ILE A N 1
ATOM 877 C CA . ILE A 1 113 ? 7.939 -5.408 -14.762 1.00 95.56 113 ILE A CA 1
ATOM 878 C C . ILE A 1 113 ? 8.107 -4.438 -15.930 1.00 95.56 113 ILE A C 1
ATOM 880 O O . ILE A 1 113 ? 8.468 -4.830 -17.044 1.00 95.56 113 ILE A O 1
ATOM 884 N N . GLY A 1 114 ? 7.856 -3.157 -15.680 1.00 96.31 114 GLY A N 1
ATOM 885 C CA . GLY A 1 114 ? 8.034 -2.111 -16.676 1.00 96.31 114 GLY A CA 1
ATOM 886 C C . GLY A 1 114 ? 9.506 -1.759 -16.852 1.00 96.31 114 GLY A C 1
ATOM 887 O O . GLY A 1 114 ? 10.115 -1.136 -15.983 1.00 96.31 114 GLY A O 1
ATOM 888 N N . ILE A 1 115 ? 10.071 -2.112 -18.001 1.00 96.12 115 ILE A N 1
ATOM 889 C CA . ILE A 1 115 ? 11.438 -1.731 -18.353 1.00 96.12 115 ILE A CA 1
ATOM 890 C C . ILE A 1 115 ? 11.459 -0.302 -18.894 1.00 96.12 115 ILE A C 1
ATOM 892 O O . ILE A 1 115 ? 10.836 -0.017 -19.918 1.00 96.12 115 ILE A O 1
ATOM 896 N N . VAL A 1 116 ? 12.192 0.594 -18.230 1.00 96.00 116 VAL A N 1
ATOM 897 C CA . VAL A 1 116 ? 12.329 2.000 -18.646 1.00 96.00 116 VAL A CA 1
ATOM 898 C C . VAL A 1 116 ? 13.787 2.358 -18.967 1.00 96.00 116 VAL A C 1
ATOM 900 O O . VAL A 1 116 ? 14.702 1.766 -18.385 1.00 96.00 116 VAL A O 1
ATOM 903 N N . PRO A 1 117 ? 14.037 3.319 -19.881 1.00 94.31 117 PRO A N 1
ATOM 904 C CA . PRO A 1 117 ? 15.395 3.741 -20.230 1.00 94.31 117 PRO A CA 1
ATOM 905 C C . PRO A 1 117 ? 16.208 4.200 -19.016 1.00 94.31 117 PRO A C 1
ATOM 907 O O . PRO A 1 117 ? 15.646 4.787 -18.099 1.00 94.31 117 PRO A O 1
ATOM 910 N N . ASP A 1 118 ? 17.532 4.034 -19.046 1.00 92.75 118 ASP A N 1
ATOM 911 C CA . ASP A 1 118 ? 18.430 4.343 -17.913 1.00 92.75 118 ASP A CA 1
ATOM 912 C C . ASP A 1 118 ? 18.369 5.799 -17.414 1.00 92.75 118 ASP A C 1
ATOM 914 O O . ASP A 1 118 ? 18.690 6.086 -16.265 1.00 92.75 118 ASP A O 1
ATOM 918 N N . HIS A 1 119 ? 17.949 6.739 -18.265 1.00 92.00 119 HIS A N 1
ATOM 919 C CA . HIS A 1 119 ? 17.777 8.147 -17.892 1.00 92.00 119 HIS A CA 1
A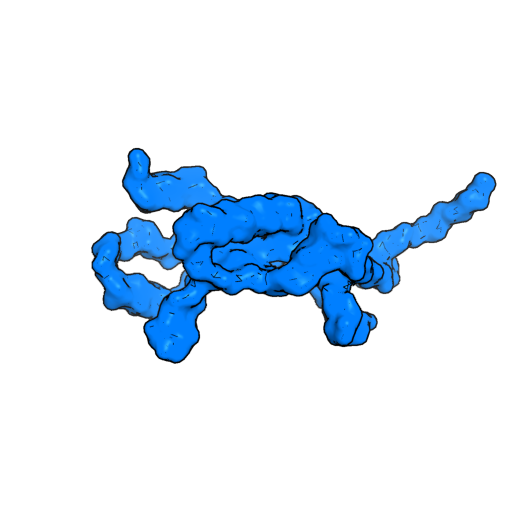TOM 920 C C . HIS A 1 119 ? 16.409 8.447 -17.252 1.00 92.00 119 HIS A C 1
ATOM 922 O O . HIS A 1 119 ? 16.149 9.585 -16.859 1.00 92.00 119 HIS A O 1
ATOM 928 N N . VAL A 1 120 ? 15.522 7.452 -17.161 1.00 94.75 120 VAL A N 1
ATOM 929 C CA . VAL A 1 120 ? 14.215 7.540 -16.506 1.00 94.75 120 VAL A CA 1
ATOM 930 C C . VAL A 1 120 ? 14.320 6.906 -15.126 1.00 94.75 120 VAL A C 1
ATOM 932 O O . VAL A 1 120 ? 14.688 5.740 -14.989 1.00 94.75 120 VAL A O 1
ATOM 935 N N . PHE A 1 121 ? 13.956 7.671 -14.095 1.00 92.62 121 PHE A N 1
ATOM 936 C CA . PHE A 1 121 ? 13.866 7.153 -12.734 1.00 92.62 121 PHE A CA 1
ATOM 937 C C . PHE A 1 121 ? 12.774 6.068 -12.665 1.00 92.62 121 PHE A C 1
ATOM 939 O O . PHE A 1 121 ? 11.624 6.384 -12.972 1.00 92.62 121 PHE A O 1
ATOM 946 N N . PRO A 1 122 ? 13.079 4.820 -12.259 1.00 93.38 122 PRO A N 1
ATOM 947 C CA . PRO A 1 122 ? 12.173 3.672 -12.372 1.00 93.38 122 PRO A CA 1
ATOM 948 C C . PRO A 1 122 ? 11.147 3.636 -11.227 1.00 93.38 122 PRO A C 1
ATOM 950 O O . PRO A 1 122 ? 10.998 2.654 -10.502 1.00 93.38 122 PRO A O 1
ATOM 953 N N . ARG A 1 123 ? 10.447 4.750 -11.014 1.00 90.94 123 ARG A N 1
ATOM 954 C CA . ARG A 1 123 ? 9.326 4.882 -10.081 1.00 90.94 123 ARG A CA 1
ATOM 955 C C . ARG A 1 123 ? 8.298 5.823 -10.686 1.00 90.94 123 ARG A C 1
ATOM 957 O O . ARG A 1 123 ? 8.648 6.796 -11.345 1.00 90.94 123 ARG A O 1
ATOM 964 N N . TYR A 1 124 ? 7.025 5.559 -10.401 1.00 90.81 124 TYR A N 1
ATOM 965 C CA . TYR A 1 124 ? 5.900 6.360 -10.899 1.00 90.81 124 TYR A CA 1
ATOM 966 C C . TYR A 1 124 ? 5.766 6.358 -12.434 1.00 90.81 124 TYR A C 1
ATOM 968 O O . TYR A 1 124 ? 5.179 7.269 -13.011 1.00 90.81 124 TYR A O 1
ATOM 976 N N . CYS A 1 125 ? 6.250 5.308 -13.103 1.00 95.12 125 CYS A N 1
ATOM 977 C CA . CYS A 1 125 ? 6.263 5.194 -14.563 1.00 95.12 125 CYS A CA 1
ATOM 978 C C . CYS A 1 125 ? 4.976 4.599 -15.160 1.00 95.12 125 CYS A C 1
ATOM 980 O O . CYS A 1 125 ? 4.953 4.282 -16.345 1.00 95.12 125 CYS A O 1
ATOM 982 N N . HIS A 1 126 ? 3.894 4.473 -14.383 1.00 94.44 126 HIS A N 1
ATOM 983 C CA . HIS A 1 126 ? 2.624 3.863 -14.807 1.00 94.44 126 HIS A CA 1
ATOM 984 C C . HIS A 1 126 ? 2.093 4.420 -16.138 1.00 94.44 126 HIS A C 1
ATOM 986 O O . HIS A 1 126 ? 1.532 3.687 -16.944 1.00 94.44 126 HIS A O 1
ATOM 992 N N . GLY A 1 127 ? 2.292 5.720 -16.391 1.00 95.75 127 GLY A N 1
ATOM 993 C CA . GLY A 1 127 ? 1.845 6.383 -17.621 1.00 95.75 127 GLY A CA 1
ATOM 994 C C . GLY A 1 127 ? 2.620 6.002 -18.888 1.00 95.75 127 GLY A C 1
ATOM 995 O O . GLY A 1 127 ? 2.173 6.348 -19.977 1.00 95.75 127 GLY A O 1
ATOM 996 N N . LEU A 1 128 ? 3.756 5.309 -18.765 1.00 96.50 128 LEU A N 1
ATOM 997 C CA . LEU A 1 128 ? 4.573 4.859 -19.898 1.00 96.50 128 LEU A CA 1
ATOM 998 C C . LEU A 1 128 ? 4.115 3.510 -20.471 1.00 96.50 128 LEU A C 1
ATOM 1000 O O . LEU A 1 128 ? 4.588 3.113 -21.532 1.00 96.50 128 LEU A O 1
ATOM 1004 N N . PHE A 1 129 ? 3.198 2.816 -19.793 1.00 96.81 129 PHE A N 1
ATOM 1005 C CA . PHE A 1 129 ? 2.749 1.475 -20.161 1.00 96.81 129 PHE A CA 1
ATOM 1006 C C . PHE A 1 129 ? 1.227 1.423 -20.358 1.00 96.81 129 PHE A C 1
ATOM 1008 O O . PHE A 1 129 ? 0.492 2.254 -19.811 1.00 96.81 129 PHE A O 1
ATOM 1015 N N . PRO A 1 130 ? 0.706 0.460 -21.140 1.00 96.56 130 PRO A N 1
ATOM 1016 C CA . PRO A 1 130 ? -0.732 0.290 -21.293 1.00 96.56 130 PRO A CA 1
ATOM 1017 C C . PRO A 1 130 ? -1.411 -0.007 -19.950 1.00 96.56 130 PRO A C 1
ATOM 1019 O O . PRO A 1 130 ? -1.051 -0.947 -19.247 1.00 96.56 130 PRO A O 1
ATOM 1022 N N . LYS A 1 131 ? -2.476 0.737 -19.621 1.00 94.56 131 LYS A N 1
ATOM 1023 C CA . LYS A 1 131 ? -3.227 0.557 -18.359 1.00 94.56 131 LYS A CA 1
ATOM 1024 C C . LYS A 1 131 ? -3.720 -0.876 -18.129 1.00 94.56 131 LYS A C 1
ATOM 1026 O O . LYS A 1 131 ? -3.794 -1.319 -16.991 1.00 94.56 131 LYS A O 1
ATOM 1031 N N . LYS A 1 132 ? -4.061 -1.587 -19.209 1.00 94.75 132 LYS A N 1
ATOM 1032 C CA . LYS A 1 132 ? -4.531 -2.981 -19.173 1.00 94.75 132 LYS A CA 1
ATOM 1033 C C . LYS A 1 132 ? -3.490 -3.966 -18.620 1.00 94.75 132 LYS A C 1
ATOM 1035 O O . LYS A 1 132 ? -3.887 -5.014 -18.132 1.00 94.75 132 LYS A O 1
ATOM 1040 N N . ASP A 1 133 ? -2.203 -3.618 -18.685 1.00 94.50 133 ASP A N 1
ATOM 1041 C CA . ASP A 1 133 ? -1.102 -4.480 -18.241 1.00 94.50 133 ASP A CA 1
ATOM 1042 C C . ASP A 1 133 ? -0.811 -4.296 -16.741 1.00 94.50 133 ASP A C 1
ATOM 1044 O O . ASP A 1 133 ? -0.098 -5.100 -16.155 1.00 94.50 133 ASP A O 1
ATOM 1048 N N . ARG A 1 134 ? -1.393 -3.258 -16.112 1.00 94.62 134 ARG A N 1
ATOM 1049 C CA . ARG A 1 134 ? -1.379 -3.022 -14.655 1.00 94.62 134 ARG A CA 1
ATOM 1050 C C . ARG A 1 134 ? 0.017 -3.065 -14.020 1.00 94.62 134 ARG A C 1
ATOM 1052 O O . ARG A 1 134 ? 0.214 -3.601 -12.936 1.00 94.62 134 ARG A O 1
ATOM 1059 N N . ILE A 1 135 ? 0.992 -2.489 -14.714 1.00 95.56 135 ILE A N 1
ATOM 1060 C CA . ILE A 1 135 ? 2.391 -2.468 -14.282 1.00 95.56 135 ILE A CA 1
ATOM 1061 C C . ILE A 1 135 ? 2.561 -1.498 -13.110 1.00 95.56 135 ILE A C 1
ATOM 1063 O O . ILE A 1 135 ? 2.315 -0.299 -13.267 1.00 95.56 135 ILE A O 1
ATOM 1067 N N . ILE A 1 136 ? 3.012 -2.018 -11.966 1.00 94.44 136 ILE A N 1
ATOM 1068 C CA . ILE A 1 136 ? 3.252 -1.251 -10.729 1.00 94.44 136 ILE A CA 1
ATOM 1069 C C . ILE A 1 136 ? 4.707 -1.298 -10.240 1.00 94.44 136 ILE A C 1
ATOM 1071 O O . ILE A 1 136 ? 5.070 -0.542 -9.338 1.00 94.44 136 ILE A O 1
ATOM 1075 N N . ASP A 1 137 ? 5.555 -2.134 -10.845 1.00 94.88 137 ASP A N 1
ATOM 1076 C CA . ASP A 1 137 ? 6.995 -2.143 -10.592 1.00 94.88 137 ASP A CA 1
ATOM 1077 C C . ASP A 1 137 ? 7.786 -1.892 -11.875 1.00 94.88 137 ASP A C 1
ATOM 1079 O O . ASP A 1 137 ? 7.358 -2.223 -12.985 1.00 94.88 137 ASP A O 1
ATOM 1083 N N . PHE A 1 138 ? 8.934 -1.241 -11.716 1.00 95.12 138 PHE A N 1
ATOM 1084 C CA . PHE A 1 138 ? 9.722 -0.729 -12.825 1.00 95.12 138 PHE A CA 1
ATOM 1085 C C . PHE A 1 138 ? 11.203 -0.917 -12.545 1.00 95.12 138 PHE A C 1
ATOM 1087 O O . PHE A 1 138 ? 11.657 -0.771 -11.409 1.00 95.12 138 PHE A O 1
ATOM 1094 N N . MET A 1 139 ? 11.974 -1.157 -13.601 1.00 95.06 139 MET A N 1
ATOM 1095 C CA . MET A 1 139 ? 13.426 -1.226 -13.504 1.00 95.06 139 MET A CA 1
ATOM 1096 C C . MET A 1 139 ? 14.101 -0.667 -14.752 1.00 95.06 139 MET A C 1
ATOM 1098 O O . MET A 1 139 ? 13.532 -0.641 -15.845 1.00 95.06 139 MET A O 1
ATOM 1102 N N . ASN A 1 140 ? 15.349 -0.250 -14.579 1.00 94.75 140 ASN A N 1
ATOM 1103 C CA . ASN A 1 140 ? 16.281 -0.063 -15.681 1.00 94.75 140 ASN A CA 1
ATOM 1104 C C . ASN A 1 140 ? 16.993 -1.400 -15.944 1.00 94.75 140 ASN A C 1
ATOM 1106 O O . ASN A 1 140 ? 17.281 -2.132 -14.997 1.00 94.75 140 ASN A O 1
ATOM 1110 N N . LEU A 1 141 ? 17.302 -1.717 -17.205 1.00 88.06 141 LEU A N 1
ATOM 1111 C CA . LEU A 1 141 ? 18.145 -2.882 -17.526 1.00 88.06 141 LEU A CA 1
ATOM 1112 C C . LEU A 1 141 ? 19.620 -2.630 -17.185 1.00 88.06 141 LEU A C 1
ATOM 1114 O O . LEU A 1 141 ? 20.374 -3.583 -16.993 1.00 88.06 141 LEU A O 1
ATOM 1118 N N . GLY A 1 142 ? 20.010 -1.356 -17.074 1.00 77.62 142 GLY A N 1
ATOM 1119 C CA . GLY A 1 142 ? 21.399 -0.954 -16.951 1.00 77.62 142 GLY A CA 1
ATOM 1120 C C . GLY A 1 142 ? 22.132 -1.038 -18.294 1.00 77.62 142 GLY A C 1
ATOM 1121 O O . GLY A 1 142 ? 21.566 -1.475 -19.301 1.00 77.62 142 GLY A O 1
ATOM 1122 N N . PRO A 1 143 ? 23.412 -0.632 -18.322 1.00 71.94 143 PRO A N 1
ATOM 1123 C CA . PRO A 1 143 ? 24.221 -0.745 -19.525 1.00 71.94 143 PRO A CA 1
ATOM 1124 C C . PRO A 1 143 ? 24.294 -2.210 -19.961 1.00 71.94 143 PRO A C 1
ATOM 1126 O O . PRO A 1 143 ? 24.447 -3.097 -19.119 1.00 71.94 143 PRO A O 1
ATOM 1129 N N . GLU A 1 144 ? 24.225 -2.472 -21.271 1.00 66.44 144 GLU A N 1
ATOM 1130 C CA . GLU A 1 144 ? 24.431 -3.825 -21.785 1.00 66.44 144 GLU A CA 1
ATOM 1131 C C . GLU A 1 144 ? 25.787 -4.345 -21.306 1.00 66.44 144 GLU A C 1
ATOM 1133 O O . GLU A 1 144 ? 26.854 -3.928 -21.772 1.00 66.44 144 GLU A O 1
ATOM 1138 N N . THR A 1 145 ? 25.758 -5.295 -20.376 1.00 57.34 145 THR A N 1
ATOM 1139 C CA . THR A 1 145 ? 26.922 -6.132 -20.138 1.00 57.34 145 THR A CA 1
ATOM 1140 C C . THR A 1 145 ? 27.059 -6.958 -21.407 1.00 57.34 145 THR A C 1
ATOM 1142 O O . THR A 1 145 ? 26.305 -7.909 -21.601 1.00 57.34 145 THR A O 1
ATOM 1145 N N . ARG A 1 146 ? 27.978 -6.581 -22.307 1.00 49.66 146 ARG A N 1
ATOM 1146 C CA . ARG A 1 146 ? 28.428 -7.490 -23.366 1.00 49.66 146 ARG A CA 1
ATOM 1147 C C . ARG A 1 146 ? 28.807 -8.786 -22.665 1.00 49.66 146 ARG A C 1
ATOM 1149 O O . ARG A 1 146 ? 29.831 -8.819 -21.981 1.00 49.66 146 ARG A O 1
ATOM 1156 N N . MET A 1 147 ? 27.968 -9.813 -22.784 1.00 55.19 147 MET A N 1
ATOM 1157 C CA . MET A 1 147 ? 28.364 -11.164 -22.419 1.00 55.19 147 MET A CA 1
ATOM 1158 C C . MET A 1 147 ? 29.602 -11.453 -23.272 1.00 55.19 147 MET A C 1
ATOM 1160 O O . MET A 1 147 ? 29.519 -11.453 -24.500 1.00 55.19 147 MET A O 1
ATOM 1164 N N . LYS A 1 148 ? 30.763 -11.509 -22.617 1.00 44.62 148 LYS A N 1
ATOM 1165 C CA . LYS A 1 148 ? 32.008 -11.960 -23.236 1.00 44.62 148 LYS A CA 1
ATOM 1166 C C . LYS A 1 148 ? 31.963 -13.467 -23.401 1.00 44.62 148 LYS A C 1
ATOM 1168 O O . LYS A 1 148 ? 31.440 -14.123 -22.473 1.00 44.62 148 LYS A O 1
#

Sequence (148 aa):
MNPIDKYIRMADGRCGGLTELEPDTAESFRQWYHGGKIPGAHPWEICRGGNSTHVSLMVSNREGKWVLYLAGSSIVRVEETAKMAVALHTHDIPFILHEGEEILAMVTGKDFIGIVPDHVFPRYCHGLFPKKDRIIDFMNLGPETRMK

Secondary structure (DSSP, 8-state):
--HHHHHHHHS-S--TTGGGSPTT-HHHHHHHHHS-PPTT--TTEEE--STTT-EEEEEEEETTEEEEEEE---TTTHHHHHHHHHHHHHTT--EEETTHHHHHHHHTT---EEE--TTS-SSS-GGGS-GGG---EEE---S-----